Protein AF-A0A964KAA5-F1 (afdb_monomer)

Radius of gyration: 26.95 Å; Cα contacts (8 Å, |Δi|>4): 150; chains: 1; bounding box: 68×77×48 Å

Solvent-accessible surface area (backbone atoms only — not comparable to full-atom values): 10290 Å² total; per-residue (Å²): 142,84,82,86,85,83,84,84,84,83,80,83,84,82,83,83,77,82,89,83,85,87,81,89,82,92,81,85,84,88,80,91,79,82,92,80,85,89,74,90,74,86,89,84,74,95,74,90,73,98,71,77,97,74,82,71,82,74,77,69,51,69,70,57,48,51,56,53,50,50,45,57,73,79,44,89,43,67,92,82,44,37,73,41,79,43,88,98,76,45,79,41,50,40,44,41,52,76,29,44,77,48,82,95,45,63,33,39,57,42,42,76,71,48,95,49,62,23,45,57,76,66,73,73,42,97,43,67,45,82,74,47,74,40,59,78,96,44,75,72,14,32,42,32,30,32,77,52,137

pLDDT: mean 75.29, std 21.94, range [37.38, 97.44]

Secondary structure (DSSP, 8-state):
--PPPPP-PPPPP---------------------------------------S--PPPPPPHHHHHHHHHHHHH---TTTS-EEEETTTEEEEHHHHH-EEETTEEEEEEETTS---STTTTT--S-EEEEEEESTTSTT-EEEEEE--

Foldseek 3Di:
DDDDDDDDDDDDDDDDDDDDDDDDDDDDDDDDDDDDDPDPDDDDDPDDDPDDDDPDFDDDDLVQLCVQQVCVVVDDDCVQWNWDQDPPPGTDTPCLAFNDDDGPFGKHKDQPQDQTNYCVSVVNAPDKAFSDWPPPPDSGIMTMIGGDD

Sequence (149 aa):
MSFPRFHIQTFPALLVTPVQGLTQRLHGAAALGALAGLAFATAGLLLNSAILPGLGSVAPSQAQVVASVSGYINQWQPSVDPLINLEGVGQVKTSNVEGVQVGSERYYYRMASSASFDPVSRGRAERYKTIAVLDEGTDWEVEIYQVQP

Mean predicted aligned error: 16.76 Å

Structure (mmCIF, N/CA/C/O backbone):
data_AF-A0A964KAA5-F1
#
_entry.id   AF-A0A964KAA5-F1
#
loop_
_atom_site.group_PDB
_atom_site.id
_atom_site.type_symbol
_atom_site.label_atom_id
_atom_site.label_alt_id
_atom_site.label_comp_id
_atom_site.label_asym_id
_atom_site.label_entity_id
_atom_site.label_seq_id
_atom_site.pdbx_PDB_ins_code
_atom_site.Cartn_x
_atom_site.Cartn_y
_atom_site.Cartn_z
_atom_site.occupancy
_atom_site.B_iso_or_equiv
_atom_site.auth_seq_id
_atom_site.auth_comp_id
_atom_site.auth_asym_id
_atom_site.auth_atom_id
_atom_site.pdbx_PDB_model_num
ATOM 1 N N . MET A 1 1 ? 44.681 -4.572 -19.160 1.00 48.84 1 MET A N 1
ATOM 2 C CA . MET A 1 1 ? 43.952 -4.027 -17.994 1.00 48.84 1 MET A CA 1
ATOM 3 C C . MET A 1 1 ? 44.034 -2.512 -18.062 1.00 48.84 1 MET A C 1
ATOM 5 O O . MET A 1 1 ? 45.136 -1.986 -18.085 1.00 48.84 1 MET A O 1
ATOM 9 N N . SER A 1 2 ? 42.897 -1.834 -18.208 1.00 55.19 2 SER A N 1
ATOM 10 C CA . SER A 1 2 ? 42.798 -0.374 -18.330 1.00 55.19 2 SER A CA 1
ATOM 11 C C . SER A 1 2 ? 41.596 0.076 -17.502 1.00 55.19 2 SER A C 1
ATOM 13 O O . SER A 1 2 ? 40.520 -0.499 -17.650 1.00 55.19 2 SER A O 1
ATOM 15 N N . PHE A 1 3 ? 41.793 1.033 -16.596 1.00 48.03 3 PHE A N 1
ATOM 16 C CA . PHE A 1 3 ? 40.738 1.561 -15.728 1.00 48.03 3 PHE A CA 1
ATOM 17 C C . PHE A 1 3 ? 40.077 2.786 -16.382 1.00 48.03 3 PHE A C 1
ATOM 19 O O . PHE A 1 3 ? 40.795 3.636 -16.914 1.00 48.03 3 PHE A O 1
ATOM 26 N N . PRO A 1 4 ? 38.740 2.925 -16.337 1.00 58.75 4 PRO A N 1
ATOM 27 C CA . PRO A 1 4 ? 38.072 4.117 -16.843 1.00 58.75 4 PRO A CA 1
ATOM 28 C C . PRO A 1 4 ? 38.260 5.319 -15.901 1.00 58.75 4 PRO A C 1
ATOM 30 O O . PRO A 1 4 ? 38.119 5.219 -14.683 1.00 58.75 4 PRO A O 1
ATOM 33 N N . ARG A 1 5 ? 38.575 6.477 -16.496 1.00 63.12 5 ARG A N 1
ATOM 34 C CA . ARG A 1 5 ? 38.628 7.797 -15.848 1.00 63.12 5 ARG A CA 1
ATOM 35 C C . ARG A 1 5 ? 37.207 8.321 -15.627 1.00 63.12 5 ARG A C 1
ATOM 37 O O . ARG A 1 5 ? 36.487 8.541 -16.596 1.00 63.12 5 ARG A O 1
ATOM 44 N N . PHE A 1 6 ? 36.844 8.605 -14.379 1.00 48.62 6 PHE A N 1
ATOM 45 C CA . PHE A 1 6 ? 35.630 9.351 -14.045 1.00 48.62 6 PHE A CA 1
ATOM 46 C C . PHE A 1 6 ? 35.887 10.862 -14.148 1.00 48.62 6 PHE A C 1
ATOM 48 O O . PHE A 1 6 ? 36.829 11.378 -13.549 1.00 48.62 6 PHE A O 1
ATOM 55 N N . HIS A 1 7 ? 35.057 11.564 -14.922 1.00 53.72 7 HIS A N 1
ATOM 56 C CA . HIS A 1 7 ? 34.953 13.025 -14.904 1.00 53.72 7 HIS A CA 1
ATOM 57 C C . HIS A 1 7 ? 33.898 13.421 -13.868 1.00 53.72 7 HIS A C 1
ATOM 59 O O . HIS A 1 7 ? 32.735 13.050 -14.001 1.00 53.72 7 HIS A O 1
ATOM 65 N N . ILE A 1 8 ? 34.303 14.168 -12.843 1.00 50.44 8 ILE A N 1
ATOM 66 C CA . ILE A 1 8 ? 33.394 14.757 -11.856 1.00 50.44 8 ILE A CA 1
ATOM 67 C C . ILE A 1 8 ? 32.994 16.140 -12.379 1.00 50.44 8 ILE A C 1
ATOM 69 O O . ILE A 1 8 ? 33.846 17.013 -12.537 1.00 50.44 8 ILE A O 1
ATOM 73 N N . GLN A 1 9 ? 31.708 16.324 -12.683 1.00 53.66 9 GLN A N 1
ATOM 74 C CA . GLN A 1 9 ? 31.123 17.631 -12.988 1.00 53.66 9 GLN A CA 1
ATOM 75 C C . GLN A 1 9 ? 30.808 18.358 -11.676 1.00 53.66 9 GLN A C 1
ATOM 77 O O . GLN A 1 9 ? 30.022 17.885 -10.859 1.00 53.66 9 GLN A O 1
ATOM 82 N N . THR A 1 10 ? 31.440 19.511 -11.477 1.00 56.47 10 THR A N 1
ATOM 83 C CA . THR A 1 10 ? 31.218 20.401 -10.334 1.00 56.47 10 THR A CA 1
ATOM 84 C C . THR A 1 10 ? 30.003 21.289 -10.608 1.00 56.47 10 THR A C 1
ATOM 86 O O . THR A 1 10 ? 30.005 22.046 -11.578 1.00 56.47 10 THR A O 1
ATOM 89 N N . PHE A 1 11 ? 28.973 21.228 -9.760 1.00 51.41 11 PHE A N 1
ATOM 90 C CA . PHE A 1 11 ? 27.844 22.165 -9.802 1.00 51.41 11 PHE A CA 1
ATOM 91 C C . PHE A 1 11 ? 28.180 23.460 -9.039 1.00 51.41 11 PHE A C 1
ATOM 93 O O . PHE A 1 11 ? 28.789 23.386 -7.968 1.00 51.41 11 PHE A O 1
ATOM 100 N N . PRO A 1 12 ? 27.785 24.646 -9.538 1.00 55.75 12 PRO A N 1
ATOM 101 C CA . PRO A 1 12 ? 27.952 25.895 -8.805 1.00 55.75 12 PRO A CA 1
ATOM 102 C C . PRO A 1 12 ? 26.953 26.000 -7.643 1.00 55.75 12 PRO A C 1
ATOM 104 O O . PRO A 1 12 ? 25.761 25.738 -7.793 1.00 55.75 12 PRO A O 1
ATOM 107 N N . ALA A 1 13 ? 27.456 26.425 -6.483 1.00 48.31 13 ALA A N 1
ATOM 108 C CA . ALA A 1 13 ? 26.658 26.767 -5.314 1.00 48.31 13 ALA A CA 1
ATOM 109 C C . ALA A 1 13 ? 25.851 28.050 -5.577 1.00 48.31 13 ALA A C 1
ATOM 111 O O . ALA A 1 13 ? 26.423 29.113 -5.823 1.00 48.31 13 ALA A O 1
ATOM 112 N N . LEU A 1 14 ? 24.521 27.962 -5.505 1.00 48.31 14 LEU A N 1
ATOM 113 C CA . LEU A 1 14 ? 23.648 29.132 -5.489 1.00 48.31 14 LEU A CA 1
ATOM 114 C C . LEU A 1 14 ? 23.648 29.744 -4.083 1.00 48.31 14 LEU A C 1
ATOM 116 O O . LEU A 1 14 ? 23.147 29.162 -3.123 1.00 48.31 14 LEU A O 1
ATOM 120 N N . LEU A 1 15 ? 24.246 30.931 -3.993 1.00 44.94 15 LEU A N 1
ATOM 121 C CA . LEU A 1 15 ? 24.208 31.828 -2.845 1.00 44.94 15 LEU A CA 1
ATOM 122 C C . LEU A 1 15 ? 22.765 32.272 -2.567 1.00 44.94 15 LEU A C 1
ATOM 124 O O . LEU A 1 15 ? 22.160 32.984 -3.367 1.00 44.94 15 LEU A O 1
ATOM 128 N N . VAL A 1 16 ? 22.234 31.894 -1.406 1.00 46.94 16 VAL A N 1
ATOM 129 C CA . VAL A 1 16 ? 21.005 32.470 -0.852 1.00 46.94 16 VAL A CA 1
ATOM 130 C C . VAL A 1 16 ? 21.378 33.768 -0.139 1.00 46.94 16 VAL A C 1
ATOM 132 O O . VAL A 1 16 ? 22.034 33.754 0.902 1.00 46.94 16 VAL A O 1
ATOM 135 N N . THR A 1 17 ? 20.986 34.906 -0.706 1.00 53.22 17 THR A N 1
ATOM 136 C CA . THR A 1 17 ? 21.094 36.216 -0.053 1.00 53.22 17 THR A CA 1
ATOM 137 C C . THR A 1 17 ? 19.979 36.400 0.983 1.00 53.22 17 THR A C 1
ATOM 139 O O . THR A 1 17 ? 18.816 36.153 0.651 1.00 53.22 17 THR A O 1
ATOM 142 N N . PRO A 1 18 ? 20.270 36.887 2.203 1.00 48.62 18 PRO A N 1
ATOM 143 C CA . PRO A 1 18 ? 19.239 37.273 3.158 1.00 48.62 18 PRO A CA 1
ATOM 144 C C . PRO A 1 18 ? 18.592 38.602 2.739 1.00 48.62 18 PRO A C 1
ATOM 146 O O . PRO A 1 18 ? 19.273 39.615 2.586 1.00 48.62 18 PRO A O 1
ATOM 149 N N . VAL A 1 19 ? 17.266 38.622 2.584 1.00 50.91 19 VAL A N 1
ATOM 150 C CA . VAL A 1 19 ? 16.502 39.873 2.478 1.00 50.91 19 VAL A CA 1
ATOM 151 C C . VAL A 1 19 ? 16.426 40.507 3.867 1.00 50.91 19 VAL A C 1
ATOM 153 O O . VAL A 1 19 ? 15.662 40.088 4.733 1.00 50.91 19 VAL A O 1
ATOM 156 N N . GLN A 1 20 ? 17.254 41.529 4.072 1.00 49.66 20 GLN A N 1
ATOM 157 C CA . GLN A 1 20 ? 17.044 42.562 5.077 1.00 49.66 20 GLN A CA 1
ATOM 158 C C . GLN A 1 20 ? 16.351 43.742 4.396 1.00 49.66 20 GLN A C 1
ATOM 160 O O . GLN A 1 20 ? 16.889 44.340 3.469 1.00 49.66 20 GLN A O 1
ATOM 165 N N . GLY A 1 21 ? 15.154 44.077 4.867 1.00 39.97 21 GLY A N 1
ATOM 166 C CA . GLY A 1 21 ? 14.399 45.242 4.420 1.00 39.97 21 GLY A CA 1
ATOM 167 C C . GLY A 1 21 ? 13.560 45.786 5.565 1.00 39.97 21 GLY A C 1
ATOM 168 O O . GLY A 1 21 ? 12.364 45.531 5.636 1.00 39.97 21 GLY A O 1
ATOM 169 N N . LEU A 1 22 ? 14.212 46.502 6.481 1.00 48.41 22 LEU A N 1
ATOM 170 C CA . LEU A 1 22 ? 13.584 47.268 7.551 1.00 48.41 22 LEU A CA 1
ATOM 171 C C . LEU A 1 22 ? 13.842 48.752 7.272 1.00 48.41 22 LEU A C 1
ATOM 173 O O . LEU A 1 22 ? 14.956 49.222 7.486 1.00 48.41 22 LEU A O 1
ATOM 177 N N . THR A 1 23 ? 12.820 49.494 6.839 1.00 51.25 23 THR A N 1
ATOM 178 C CA . THR A 1 23 ? 12.863 50.964 6.858 1.00 51.25 23 THR A CA 1
ATOM 179 C C . THR A 1 23 ? 11.531 51.519 7.348 1.00 51.25 23 THR A C 1
ATOM 181 O O . THR A 1 23 ? 10.490 51.371 6.714 1.00 51.25 23 THR A O 1
ATOM 184 N N . GLN A 1 24 ? 11.597 52.144 8.521 1.00 48.91 24 GLN A N 1
ATOM 185 C CA . GLN A 1 24 ? 10.545 52.914 9.180 1.00 48.91 24 GLN A CA 1
ATOM 186 C C . GLN A 1 24 ? 10.208 54.202 8.408 1.00 48.91 24 GLN A C 1
ATOM 188 O O . GLN A 1 24 ? 11.117 54.828 7.865 1.00 48.91 24 GLN A O 1
ATOM 193 N N . ARG A 1 25 ? 8.965 54.701 8.531 1.00 42.88 25 ARG A N 1
ATOM 194 C CA . ARG A 1 25 ? 8.672 55.999 9.188 1.00 42.88 25 ARG A CA 1
ATOM 195 C C . ARG A 1 25 ? 7.171 56.327 9.255 1.00 42.88 25 ARG A C 1
ATOM 197 O O . ARG A 1 25 ? 6.455 56.230 8.267 1.00 42.88 25 ARG A O 1
ATOM 204 N N . LEU A 1 26 ? 6.749 56.744 10.453 1.00 50.44 26 LEU A N 1
ATOM 205 C CA . LEU A 1 26 ? 5.442 57.305 10.817 1.00 50.44 26 LEU A CA 1
ATOM 206 C C . LEU A 1 26 ? 5.149 58.634 10.107 1.00 50.44 26 LEU A C 1
ATOM 2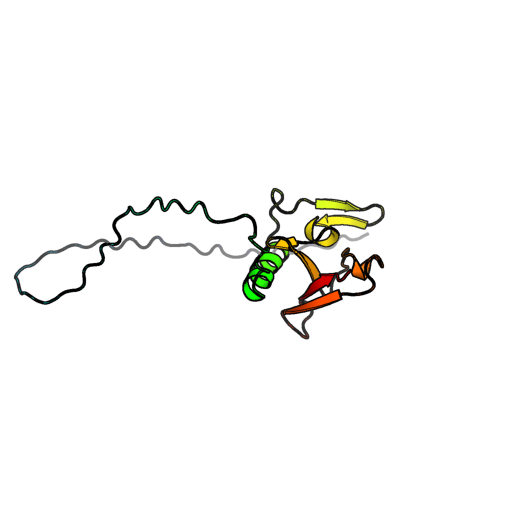08 O O . LEU A 1 26 ? 6.055 59.453 10.053 1.00 50.44 26 LEU A O 1
ATOM 212 N N . HIS A 1 27 ? 3.882 58.862 9.739 1.00 39.88 27 HIS A N 1
ATOM 213 C CA . HIS A 1 27 ? 3.035 60.069 9.912 1.00 39.88 27 HIS A CA 1
ATOM 214 C C . HIS A 1 27 ? 1.594 59.553 9.657 1.00 39.88 27 HIS A C 1
ATOM 216 O O . HIS A 1 27 ? 1.372 58.910 8.643 1.00 39.88 27 HIS A O 1
ATOM 222 N N . GLY A 1 28 ? 0.620 59.558 10.569 1.00 37.38 28 GLY A N 1
ATOM 223 C CA . GLY A 1 28 ? -0.030 60.712 11.185 1.00 37.38 28 GLY A CA 1
ATOM 224 C C . GLY A 1 28 ? -1.476 60.829 10.651 1.00 37.38 28 GLY A C 1
ATOM 225 O O . GLY A 1 28 ? -1.657 60.947 9.449 1.00 37.38 28 GLY A O 1
ATOM 226 N N . ALA A 1 29 ? -2.456 60.843 11.568 1.00 40.81 29 ALA A N 1
ATOM 227 C CA . ALA A 1 29 ? -3.869 61.255 11.426 1.00 40.81 29 ALA A CA 1
ATOM 228 C C . ALA A 1 29 ? -4.940 60.267 10.878 1.00 40.81 29 ALA A C 1
ATOM 230 O O . ALA A 1 29 ? -5.103 60.062 9.684 1.00 40.81 29 ALA A O 1
ATOM 231 N N . ALA A 1 30 ? -5.718 59.742 11.838 1.00 46.88 30 ALA A N 1
ATOM 232 C CA . ALA A 1 30 ? -7.182 59.597 11.903 1.00 46.88 30 ALA A CA 1
ATOM 233 C C . ALA A 1 30 ? -8.018 59.363 10.624 1.00 46.88 30 ALA A C 1
ATOM 235 O O . ALA A 1 30 ? -8.158 60.263 9.807 1.00 46.88 30 ALA A O 1
ATOM 236 N N . ALA A 1 31 ? -8.772 58.254 10.598 1.00 40.06 31 ALA A N 1
ATOM 237 C CA . ALA A 1 31 ? -10.244 58.284 10.557 1.00 40.06 31 ALA A CA 1
ATOM 238 C C . ALA A 1 31 ? -10.855 56.870 10.651 1.00 40.06 31 ALA A C 1
ATOM 240 O O . ALA A 1 31 ? -10.460 55.948 9.947 1.00 40.06 31 ALA A O 1
ATOM 241 N N . LEU A 1 32 ? -11.827 56.758 11.559 1.00 46.53 32 LEU A N 1
ATOM 242 C CA . LEU A 1 32 ? -12.968 55.836 11.620 1.00 46.53 32 LEU A CA 1
ATOM 243 C C . LEU A 1 32 ? -13.239 54.955 10.383 1.00 46.53 32 LEU A C 1
ATOM 245 O O . LEU A 1 32 ? -13.469 55.472 9.294 1.00 46.53 32 LEU A O 1
ATOM 249 N N . GLY A 1 33 ? -13.414 53.646 10.601 1.00 39.91 33 GLY A N 1
ATOM 250 C CA . GLY A 1 33 ? -14.114 52.793 9.637 1.00 39.91 33 GLY A CA 1
ATOM 251 C C . GLY A 1 33 ? -14.016 51.291 9.904 1.00 39.91 33 GLY A C 1
ATOM 252 O O . GLY A 1 33 ? -13.033 50.677 9.526 1.00 39.91 33 GLY A O 1
ATOM 253 N N . ALA A 1 34 ? -15.065 50.733 10.520 1.00 42.59 34 ALA A N 1
ATOM 254 C CA . ALA A 1 34 ? -15.607 49.373 10.338 1.00 42.59 34 ALA A CA 1
ATOM 255 C C . ALA A 1 34 ? -14.637 48.160 10.401 1.00 42.59 34 ALA A C 1
ATOM 257 O O . ALA A 1 34 ? -13.879 47.877 9.486 1.00 42.59 34 ALA A O 1
ATOM 258 N N . LEU A 1 35 ? -14.655 47.411 11.511 1.00 42.25 35 LEU A N 1
ATOM 259 C CA . LEU A 1 35 ? -15.385 46.130 11.650 1.00 42.25 35 LEU A CA 1
ATOM 260 C C . LEU A 1 35 ? -14.800 44.953 10.846 1.00 42.25 35 LEU A C 1
ATOM 262 O O . LEU A 1 35 ? -15.183 44.731 9.706 1.00 42.25 35 LEU A O 1
ATOM 266 N N . ALA A 1 36 ? -13.975 44.138 11.508 1.00 42.53 36 ALA A N 1
ATOM 267 C CA . ALA A 1 36 ? -14.053 42.668 11.506 1.00 42.53 36 ALA A CA 1
ATOM 268 C C . ALA A 1 36 ? -12.917 42.133 12.390 1.00 42.53 36 ALA A C 1
ATOM 270 O O . ALA A 1 36 ? -11.777 41.974 11.959 1.00 42.53 36 ALA A O 1
ATOM 271 N N . GLY A 1 37 ? -13.222 41.937 13.673 1.00 38.66 37 GLY 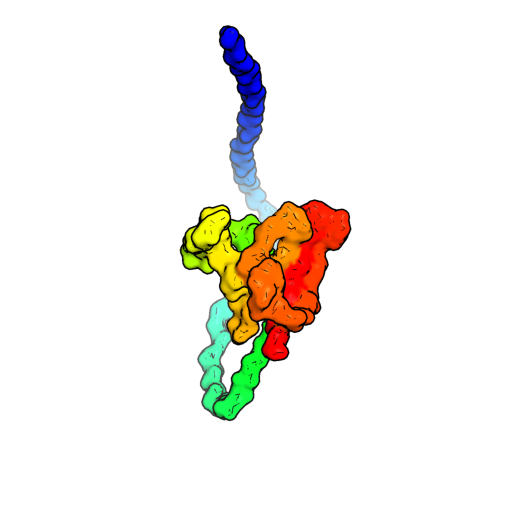A N 1
ATOM 272 C CA . GLY A 1 37 ? -12.266 41.457 14.663 1.00 38.66 37 GLY A CA 1
ATOM 273 C C . GLY A 1 37 ? -11.859 40.010 14.398 1.00 38.66 37 GLY A C 1
ATOM 274 O O . GLY A 1 37 ? -12.678 39.102 14.512 1.00 38.66 37 GLY A O 1
ATOM 275 N N . LEU A 1 38 ? -10.577 39.796 14.105 1.00 42.59 38 LEU A N 1
ATOM 276 C CA . LEU A 1 38 ? -9.930 38.498 14.250 1.00 42.59 38 LEU A CA 1
ATOM 277 C C . LEU A 1 38 ? -9.560 38.328 15.728 1.00 42.59 38 LEU A C 1
ATOM 279 O O . LEU A 1 38 ? -8.512 38.773 16.186 1.00 42.59 38 LEU A O 1
ATOM 283 N N . ALA A 1 39 ? -10.461 37.711 16.483 1.00 42.12 39 ALA A N 1
ATOM 284 C CA . ALA A 1 39 ? -10.215 37.271 17.848 1.00 42.12 39 ALA A CA 1
ATOM 285 C C . ALA A 1 39 ? -10.488 35.767 17.924 1.00 42.12 39 ALA A C 1
ATOM 287 O O . ALA A 1 39 ? -11.551 35.346 18.364 1.00 42.12 39 ALA A O 1
ATOM 288 N N . PHE A 1 40 ? -9.534 34.942 17.491 1.00 43.78 40 PHE A N 1
ATOM 289 C CA . PHE A 1 40 ? -9.516 33.539 17.909 1.00 43.78 40 PHE A CA 1
ATOM 290 C C . PHE A 1 40 ? -8.707 33.439 19.196 1.00 43.78 40 PHE A C 1
ATOM 292 O O . PHE A 1 40 ? -7.531 33.083 19.215 1.00 43.78 40 PHE A O 1
ATOM 299 N N . ALA A 1 41 ? -9.373 33.845 20.276 1.00 48.03 41 ALA A N 1
ATOM 300 C CA . ALA A 1 41 ? -8.964 33.551 21.631 1.00 48.03 41 ALA A CA 1
ATOM 301 C C . ALA A 1 41 ? -9.280 32.084 21.951 1.00 48.03 41 ALA A C 1
ATOM 303 O O . ALA A 1 41 ? -10.338 31.548 21.628 1.00 48.03 41 ALA A O 1
ATOM 304 N N . THR A 1 42 ? -8.312 31.469 22.608 1.00 50.88 42 THR A N 1
ATOM 305 C CA . THR A 1 42 ? -8.364 30.227 23.370 1.00 50.88 42 THR A CA 1
ATOM 306 C C . THR A 1 42 ? -9.595 30.080 24.275 1.00 50.88 42 THR A C 1
ATOM 308 O O . THR A 1 42 ? -9.985 31.038 24.937 1.00 50.88 42 THR A O 1
ATOM 311 N N . ALA A 1 43 ? -10.025 28.819 24.419 1.00 48.09 43 ALA A N 1
ATOM 312 C CA . ALA A 1 43 ? -10.822 28.213 25.498 1.00 48.09 43 ALA A CA 1
ATOM 313 C C . ALA A 1 43 ? -12.318 27.952 25.228 1.00 48.09 43 ALA A C 1
ATOM 315 O O . ALA A 1 43 ? -13.130 28.854 25.055 1.00 48.09 43 ALA A O 1
ATOM 316 N N . GLY A 1 44 ? -12.666 26.665 25.320 1.00 42.09 44 GLY A N 1
ATOM 317 C CA . GLY A 1 44 ? -14.022 26.119 25.383 1.00 42.09 44 GLY A CA 1
ATOM 318 C C . GLY A 1 44 ? -14.092 24.833 24.554 1.00 42.09 44 GLY A C 1
ATOM 319 O O . GLY A 1 44 ? -13.750 24.852 23.385 1.00 42.09 44 GLY A O 1
ATOM 320 N N . LEU A 1 45 ? -14.465 23.662 25.054 1.00 43.50 45 LEU A N 1
ATOM 321 C CA . LEU A 1 45 ? -15.224 23.330 26.246 1.00 43.50 45 LEU A CA 1
ATOM 322 C C . LEU A 1 45 ? -14.925 21.858 26.579 1.00 43.50 45 LEU A C 1
ATOM 324 O O . LEU A 1 45 ? -14.912 21.003 25.694 1.00 43.50 45 LEU A O 1
ATOM 328 N N . LEU A 1 46 ? -14.778 21.559 27.866 1.00 50.41 46 LEU A N 1
ATOM 329 C CA . LEU A 1 46 ? -15.146 20.256 28.409 1.00 50.41 46 LEU A CA 1
ATOM 330 C C . LEU A 1 46 ? -16.636 20.038 28.103 1.00 50.41 46 LEU A C 1
ATOM 332 O O . LEU A 1 46 ? -17.483 20.681 28.720 1.00 50.41 46 LEU A O 1
ATOM 336 N N . LEU A 1 47 ? -16.964 19.151 27.163 1.00 48.84 47 LEU A N 1
ATOM 337 C CA . LEU A 1 47 ? -18.304 18.582 27.056 1.00 48.84 47 LEU A CA 1
ATOM 338 C C . LEU A 1 47 ? -18.241 17.099 27.386 1.00 48.84 47 LEU A C 1
ATOM 340 O O . LEU A 1 47 ? -17.804 16.249 26.618 1.00 48.84 47 LEU A O 1
ATOM 344 N N . ASN A 1 48 ? -18.690 16.859 28.607 1.00 51.56 48 ASN A N 1
ATOM 345 C CA . ASN A 1 48 ? -19.214 15.620 29.122 1.00 51.56 48 ASN A CA 1
ATOM 346 C C . ASN A 1 48 ? -20.287 15.069 28.166 1.00 51.56 48 ASN A C 1
ATOM 348 O O . ASN A 1 48 ? -21.369 15.642 28.050 1.00 51.56 48 ASN A O 1
ATOM 352 N N . SER A 1 49 ? -20.012 13.940 27.522 1.00 44.41 49 SER A N 1
ATOM 353 C CA . SER A 1 49 ? -21.051 13.077 26.967 1.00 44.41 49 SER A CA 1
ATOM 354 C C . SER A 1 49 ? -20.768 11.642 27.384 1.00 44.41 49 SER A C 1
ATOM 356 O O . SER A 1 49 ? -20.161 10.859 26.658 1.00 44.41 49 SER A O 1
ATOM 358 N N . ALA A 1 50 ? -21.244 11.301 28.579 1.00 53.38 50 ALA A N 1
ATOM 359 C CA . ALA A 1 50 ? -21.680 9.948 28.873 1.00 53.38 50 ALA A CA 1
ATOM 360 C C . ALA A 1 50 ? -22.823 9.593 27.903 1.00 53.38 50 ALA A C 1
ATOM 362 O O . ALA A 1 50 ? -23.980 9.889 28.184 1.00 53.38 50 ALA A O 1
ATOM 363 N N . ILE A 1 51 ? -22.498 9.019 26.738 1.00 46.22 51 ILE A N 1
ATOM 364 C CA . ILE A 1 51 ? -23.472 8.459 25.791 1.00 46.22 51 ILE A CA 1
ATOM 365 C C . ILE A 1 51 ? -22.896 7.172 25.167 1.00 46.22 51 ILE A C 1
ATOM 367 O O . ILE A 1 51 ? -22.107 7.215 24.233 1.00 46.22 51 ILE A O 1
ATOM 371 N N . LEU A 1 52 ? -23.366 6.050 25.721 1.00 50.75 52 LEU A N 1
ATOM 372 C CA . LEU A 1 52 ? -23.686 4.753 25.101 1.00 50.75 52 LEU A CA 1
ATOM 373 C C . LEU A 1 52 ? -22.566 3.867 24.487 1.00 50.75 52 LEU A C 1
ATOM 375 O O . LEU A 1 52 ? -21.796 4.300 23.632 1.00 50.75 52 LEU A O 1
ATOM 379 N N . PRO A 1 53 ? -22.534 2.561 24.834 1.00 47.38 53 PRO A N 1
ATOM 380 C CA . PRO A 1 53 ? -21.698 1.571 24.166 1.00 47.38 53 PRO A CA 1
ATOM 381 C C . PRO A 1 53 ? -22.310 1.247 22.797 1.00 47.38 53 PRO A C 1
ATOM 383 O O . PRO A 1 53 ? -23.333 0.575 22.705 1.00 47.38 53 PRO A O 1
ATOM 386 N N . GLY A 1 54 ? -21.708 1.762 21.727 1.00 47.91 54 GLY A N 1
ATOM 387 C CA . GLY A 1 54 ? -22.186 1.494 20.367 1.00 47.91 54 GLY A CA 1
ATOM 388 C C . GLY A 1 54 ? -21.516 2.311 19.265 1.00 47.91 54 GLY A C 1
ATOM 389 O O . GLY A 1 54 ? -22.121 2.515 18.217 1.00 47.91 54 GLY A O 1
ATOM 390 N N . LEU A 1 55 ? -20.294 2.810 19.481 1.00 48.12 55 LEU A N 1
ATOM 391 C CA . LEU A 1 55 ? -19.536 3.490 18.433 1.00 48.12 55 LEU A CA 1
ATOM 392 C C . LEU A 1 55 ? -19.019 2.448 17.440 1.00 48.12 55 LEU A C 1
ATOM 394 O O . LEU A 1 55 ? -17.939 1.883 17.610 1.00 48.12 55 LEU A O 1
ATOM 398 N N . GLY A 1 56 ? -19.818 2.179 16.407 1.00 55.47 56 GLY A N 1
ATOM 399 C CA . GLY A 1 56 ? -19.326 1.538 15.197 1.00 55.47 56 GLY A CA 1
ATOM 400 C C . GLY A 1 56 ? -18.105 2.307 14.697 1.00 55.47 56 GLY A C 1
ATOM 401 O O . GLY A 1 56 ? -18.115 3.538 14.646 1.00 55.47 56 GLY A O 1
ATOM 402 N N . SER A 1 57 ? -17.028 1.590 14.392 1.00 63.44 57 SER A N 1
ATOM 403 C CA . SER A 1 57 ? -15.838 2.197 13.808 1.00 63.44 57 SER A CA 1
ATOM 404 C C . SER A 1 57 ? -16.232 2.880 12.497 1.00 63.44 57 SER A C 1
ATOM 406 O O . SER A 1 57 ? -16.753 2.231 11.593 1.00 63.44 57 SER A O 1
ATOM 408 N N . VAL A 1 58 ? -16.050 4.199 12.412 1.00 75.94 58 VAL A N 1
ATOM 409 C CA . VAL A 1 58 ? -16.286 4.936 11.167 1.00 75.94 58 VAL A CA 1
ATOM 410 C C . VAL A 1 58 ? -15.154 4.579 10.211 1.00 75.94 58 VAL A C 1
ATOM 412 O O . VAL A 1 58 ? -13.989 4.837 10.520 1.00 75.94 58 VAL A O 1
ATOM 415 N N . ALA A 1 59 ? -15.493 3.966 9.076 1.00 82.62 59 ALA A N 1
ATOM 416 C CA . ALA A 1 59 ? -14.522 3.662 8.031 1.00 82.62 59 ALA A CA 1
ATOM 417 C C . ALA A 1 59 ? -13.853 4.963 7.541 1.00 82.62 59 ALA A C 1
ATOM 419 O O . ALA A 1 59 ? -14.539 5.985 7.401 1.00 82.62 59 ALA A O 1
ATOM 420 N N . PRO A 1 60 ? -12.532 4.960 7.299 1.00 88.56 60 PRO A N 1
ATOM 421 C CA . PRO A 1 60 ? -11.833 6.152 6.841 1.00 88.56 60 PRO A CA 1
ATOM 422 C C . PRO A 1 60 ? -12.309 6.554 5.440 1.00 88.56 60 PRO A C 1
ATOM 424 O O . PRO A 1 60 ? -12.702 5.720 4.621 1.00 88.56 60 PRO A O 1
ATOM 427 N N . SER A 1 61 ? -12.269 7.852 5.140 1.00 94.00 61 SER A N 1
ATOM 428 C CA . SER A 1 61 ? -12.600 8.322 3.792 1.00 94.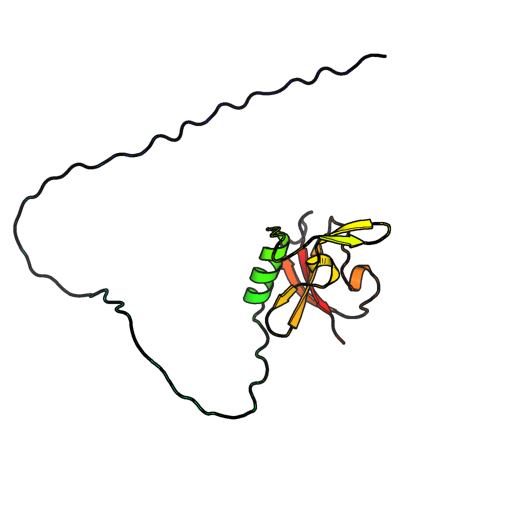00 61 SER A CA 1
ATOM 429 C C . SER A 1 61 ? -11.493 7.955 2.800 1.00 94.00 61 SER A C 1
ATOM 431 O O . SER A 1 61 ? -10.319 7.882 3.164 1.00 94.00 61 SER A O 1
ATOM 433 N N . GLN A 1 62 ? -11.833 7.796 1.517 1.00 94.44 62 GLN A N 1
ATOM 434 C CA . GLN A 1 62 ? -10.842 7.502 0.472 1.00 94.44 62 GLN A CA 1
ATOM 435 C C . GLN A 1 62 ? -9.693 8.525 0.459 1.00 94.44 62 GLN A C 1
ATOM 437 O O . GLN A 1 62 ? -8.533 8.143 0.337 1.00 94.44 62 GLN A O 1
ATOM 442 N N . ALA A 1 63 ? -9.990 9.815 0.650 1.00 93.81 63 ALA A N 1
ATOM 443 C CA . ALA A 1 63 ? -8.971 10.863 0.699 1.00 93.81 63 ALA A CA 1
ATOM 444 C C . ALA A 1 63 ? -8.002 10.690 1.883 1.00 93.81 63 ALA A C 1
ATOM 446 O O . ALA A 1 63 ? -6.801 10.900 1.725 1.00 93.81 63 ALA A O 1
ATOM 447 N N . GLN A 1 64 ? -8.506 10.277 3.053 1.00 94.44 64 GLN A N 1
ATOM 448 C CA . GLN A 1 64 ? -7.666 9.971 4.215 1.00 94.44 64 GLN A CA 1
ATOM 449 C C . GLN A 1 64 ? -6.759 8.773 3.934 1.00 94.44 64 GLN A C 1
ATOM 451 O O . GLN A 1 64 ? -5.564 8.843 4.202 1.00 94.44 64 GLN A O 1
ATOM 456 N N . VAL A 1 65 ? -7.310 7.706 3.348 1.00 95.19 65 VAL A N 1
ATOM 457 C CA . VAL A 1 65 ? -6.546 6.504 2.991 1.00 95.19 65 VAL A CA 1
ATOM 458 C C . VAL A 1 65 ? -5.424 6.844 2.014 1.00 95.19 65 VAL A C 1
ATOM 460 O O . VAL A 1 65 ? -4.272 6.512 2.281 1.00 95.19 65 VAL A O 1
ATOM 463 N N . VAL A 1 66 ? -5.734 7.554 0.925 1.00 95.56 66 VAL A N 1
ATOM 464 C CA . VAL A 1 66 ? -4.736 7.965 -0.073 1.00 95.56 66 VAL A CA 1
ATOM 465 C C . VAL A 1 66 ? -3.647 8.818 0.574 1.00 95.56 66 VAL A C 1
ATOM 467 O O . VAL A 1 66 ? -2.470 8.514 0.419 1.00 95.56 66 VAL A O 1
ATOM 470 N N . ALA A 1 67 ? -4.011 9.838 1.357 1.00 94.19 67 ALA A N 1
ATOM 471 C CA . ALA A 1 67 ? -3.031 10.701 2.012 1.00 94.19 67 ALA A CA 1
ATOM 472 C C . ALA A 1 67 ? -2.108 9.923 2.966 1.00 94.19 67 ALA A C 1
ATOM 474 O O . ALA A 1 67 ? -0.893 10.125 2.950 1.00 94.19 67 ALA A O 1
ATOM 475 N N . SER A 1 68 ? -2.665 9.014 3.773 1.00 93.69 68 SER A N 1
ATOM 476 C CA . SER A 1 68 ? -1.881 8.180 4.683 1.00 93.69 68 SER A CA 1
ATOM 477 C C . SER A 1 68 ? -0.949 7.237 3.926 1.00 93.69 68 SER A C 1
ATOM 479 O O . SER A 1 68 ? 0.251 7.244 4.185 1.00 93.69 68 SER A O 1
ATOM 481 N N . VAL A 1 69 ? -1.465 6.458 2.972 1.00 93.31 69 VAL A N 1
ATOM 482 C CA . VAL A 1 69 ? -0.676 5.458 2.236 1.00 93.31 69 VAL A CA 1
ATOM 483 C C . VAL A 1 69 ? 0.405 6.122 1.380 1.00 93.31 69 VAL A C 1
ATOM 485 O O . VAL A 1 69 ? 1.560 5.702 1.436 1.00 93.31 69 VAL A O 1
ATOM 488 N N . SER A 1 70 ? 0.091 7.210 0.674 1.00 92.75 70 SER A N 1
ATOM 489 C CA . SER A 1 70 ? 1.089 7.971 -0.088 1.00 92.75 70 SER A CA 1
ATOM 490 C C . SER A 1 70 ? 2.170 8.574 0.808 1.00 92.75 70 SER A C 1
ATOM 492 O O . SER A 1 70 ? 3.318 8.690 0.385 1.00 92.75 70 SER A O 1
ATOM 494 N N . GLY A 1 71 ? 1.844 8.916 2.060 1.00 91.56 71 GLY A N 1
ATOM 495 C CA . GLY A 1 71 ? 2.831 9.318 3.061 1.00 91.56 71 GLY A CA 1
ATOM 496 C C . GLY A 1 71 ? 3.859 8.218 3.329 1.00 91.56 71 GLY A C 1
ATOM 497 O O . GLY A 1 71 ? 5.058 8.488 3.285 1.00 91.56 71 GLY A O 1
ATOM 498 N N . TYR A 1 72 ? 3.402 6.975 3.516 1.00 91.06 72 TYR A N 1
ATOM 499 C CA . TYR A 1 72 ? 4.300 5.827 3.656 1.00 91.06 72 TYR A CA 1
ATOM 500 C C . TYR A 1 72 ? 5.112 5.599 2.387 1.00 91.06 72 TYR A C 1
ATOM 502 O O . TYR A 1 72 ? 6.308 5.376 2.490 1.00 91.06 72 TYR A O 1
ATOM 510 N N . ILE A 1 73 ? 4.517 5.676 1.195 1.00 89.25 73 ILE A N 1
ATOM 511 C CA . ILE A 1 73 ? 5.234 5.448 -0.072 1.00 89.25 73 ILE A CA 1
ATOM 512 C C . ILE A 1 73 ? 6.358 6.470 -0.260 1.00 89.25 73 ILE A C 1
ATOM 514 O O . ILE A 1 73 ? 7.512 6.086 -0.453 1.00 89.25 73 ILE A O 1
ATOM 518 N N . ASN A 1 74 ? 6.028 7.757 -0.143 1.00 87.56 74 ASN A N 1
ATOM 519 C CA . ASN A 1 74 ? 6.922 8.858 -0.497 1.00 87.56 74 ASN A CA 1
ATOM 520 C C . ASN A 1 74 ? 7.968 9.171 0.575 1.00 87.56 74 ASN A C 1
ATOM 522 O O . ASN A 1 74 ? 8.996 9.774 0.268 1.00 87.56 74 ASN A O 1
ATOM 526 N N . GLN A 1 75 ? 7.714 8.815 1.835 1.00 84.00 75 GLN A N 1
ATOM 527 C CA . GLN A 1 75 ? 8.608 9.139 2.941 1.00 84.00 75 GLN A CA 1
ATOM 528 C C . GLN A 1 75 ? 8.947 7.895 3.747 1.00 84.00 75 GLN A C 1
ATOM 530 O O . GLN A 1 75 ? 8.086 7.256 4.349 1.00 84.00 75 GLN A O 1
ATOM 535 N N . TRP A 1 76 ? 10.238 7.580 3.818 1.00 78.06 76 TRP A N 1
ATOM 536 C CA . TRP A 1 76 ? 10.723 6.595 4.771 1.00 78.06 76 TRP A CA 1
ATOM 537 C C . TRP A 1 76 ? 11.042 7.267 6.107 1.00 78.06 76 TRP A C 1
ATOM 539 O O . TRP A 1 76 ? 11.935 8.109 6.198 1.00 78.06 76 TRP A O 1
ATOM 549 N N . GLN A 1 77 ? 10.311 6.872 7.148 1.00 82.69 77 GLN A N 1
ATOM 550 C CA . GLN A 1 77 ? 10.572 7.255 8.532 1.00 82.69 77 GLN A CA 1
ATOM 551 C C . GLN A 1 77 ? 10.836 5.978 9.339 1.00 82.69 77 GLN A C 1
ATOM 553 O O . GLN A 1 77 ? 9.884 5.260 9.635 1.00 82.69 77 GLN A O 1
ATOM 558 N N . PRO A 1 78 ? 12.091 5.671 9.718 1.00 80.94 78 PRO A N 1
ATOM 559 C CA . PRO A 1 78 ? 12.443 4.383 10.329 1.00 80.94 78 PRO A CA 1
ATOM 560 C C . PRO A 1 78 ? 11.695 4.069 11.632 1.00 80.94 78 PRO A C 1
ATOM 562 O O . PRO A 1 78 ? 11.505 2.905 11.967 1.00 80.94 78 PRO A O 1
ATOM 565 N N . SER A 1 79 ? 11.280 5.101 12.372 1.00 84.00 79 SER A N 1
ATOM 566 C CA . SER A 1 79 ? 10.494 4.974 13.605 1.00 84.00 79 SER A CA 1
ATOM 567 C C . SER A 1 79 ? 9.030 4.591 13.370 1.00 84.00 79 SER A C 1
ATOM 569 O O . SER A 1 79 ? 8.382 4.116 14.297 1.00 84.00 79 SER A O 1
ATOM 571 N N . VAL A 1 80 ? 8.508 4.819 12.163 1.00 83.56 80 VAL A N 1
ATOM 572 C CA . VAL A 1 80 ? 7.100 4.603 11.794 1.00 83.56 80 VAL A CA 1
ATOM 573 C C . VAL A 1 80 ? 6.961 3.419 10.836 1.00 83.56 80 VAL A C 1
ATOM 575 O O . VAL A 1 80 ? 6.047 2.616 10.977 1.00 83.56 80 VAL A O 1
ATOM 578 N N . ASP A 1 81 ? 7.889 3.288 9.889 1.00 89.62 81 ASP A N 1
ATOM 579 C CA . ASP A 1 81 ? 7.932 2.226 8.886 1.00 89.62 81 ASP A CA 1
ATOM 580 C C . ASP A 1 81 ? 9.341 1.611 8.830 1.00 89.62 81 ASP A C 1
ATOM 582 O O . ASP A 1 81 ? 10.157 1.964 7.964 1.00 89.62 81 ASP A O 1
ATOM 586 N N . PRO A 1 82 ? 9.686 0.754 9.810 1.00 91.69 82 PRO A N 1
ATOM 587 C CA . PRO A 1 82 ? 10.998 0.135 9.858 1.00 91.69 82 PRO A CA 1
ATOM 588 C C . PRO A 1 82 ? 11.213 -0.802 8.665 1.00 91.69 82 PRO A C 1
ATOM 590 O O . PRO A 1 82 ? 10.283 -1.220 7.977 1.00 91.69 82 PRO A O 1
ATOM 593 N N . LEU A 1 83 ? 12.476 -1.143 8.421 1.00 93.25 83 LEU A N 1
ATOM 594 C CA . LEU A 1 83 ? 12.817 -2.200 7.478 1.00 93.25 83 LEU A CA 1
ATOM 595 C C . LEU A 1 83 ? 12.795 -3.549 8.201 1.00 93.25 83 LEU A C 1
ATOM 597 O O . LEU A 1 83 ? 13.366 -3.681 9.285 1.00 93.25 83 LEU A O 1
ATOM 601 N N . ILE A 1 84 ? 12.195 -4.556 7.576 1.00 93.31 84 ILE A N 1
ATOM 602 C CA . ILE A 1 84 ? 12.281 -5.957 7.991 1.00 93.31 84 ILE A CA 1
ATOM 603 C C . ILE A 1 84 ? 13.093 -6.748 6.975 1.00 93.31 84 ILE A C 1
ATOM 605 O O . ILE A 1 84 ? 13.077 -6.457 5.780 1.00 93.31 84 ILE A O 1
ATOM 609 N N . ASN A 1 85 ? 13.825 -7.750 7.456 1.00 94.75 85 ASN A N 1
ATOM 610 C CA . ASN A 1 85 ? 14.584 -8.636 6.587 1.00 94.75 85 ASN A CA 1
ATOM 611 C C . ASN A 1 85 ? 13.704 -9.820 6.180 1.00 94.75 85 ASN A C 1
ATOM 613 O O . ASN A 1 85 ? 13.273 -10.594 7.037 1.00 94.75 85 ASN A O 1
ATOM 617 N N . LEU A 1 86 ? 13.444 -9.959 4.885 1.00 90.06 86 LEU A N 1
ATOM 618 C CA . LEU A 1 86 ? 12.766 -11.116 4.320 1.00 90.06 86 LEU A CA 1
ATOM 619 C C . LEU A 1 86 ? 13.801 -12.093 3.761 1.00 90.06 86 LEU A C 1
ATOM 621 O O . LEU 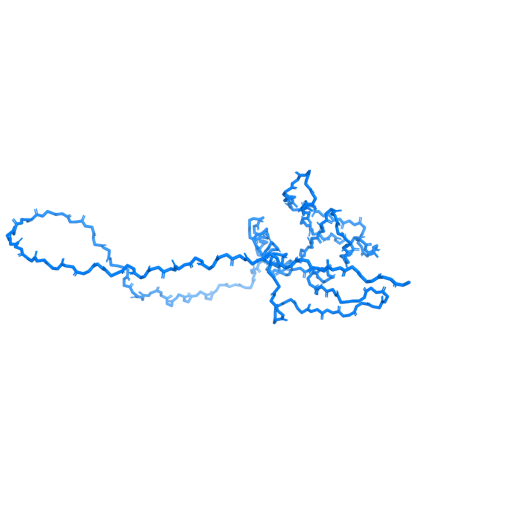A 1 86 ? 14.669 -11.727 2.965 1.00 90.06 86 LEU A O 1
ATOM 625 N N . GLU A 1 87 ? 13.695 -13.353 4.177 1.00 91.50 87 GLU A N 1
ATOM 626 C CA . GLU A 1 87 ? 14.5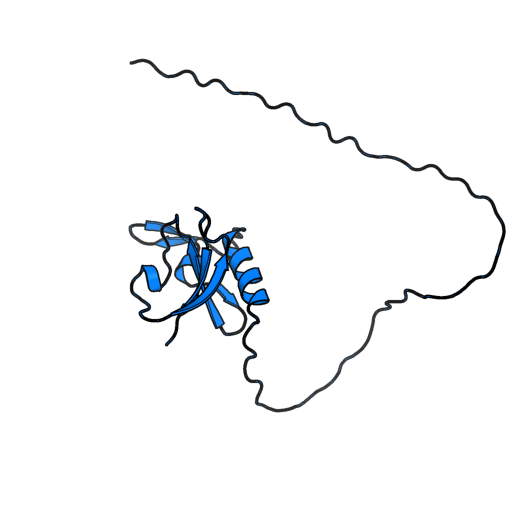73 -14.424 3.712 1.00 91.50 87 GLU A CA 1
ATOM 627 C C . GLU A 1 87 ? 14.535 -14.538 2.179 1.00 91.50 87 GLU A C 1
ATOM 629 O O . GLU A 1 87 ? 13.466 -14.558 1.571 1.00 91.50 87 GLU A O 1
ATOM 634 N N . GLY A 1 88 ? 15.715 -14.567 1.551 1.00 88.25 88 GLY A N 1
ATOM 635 C CA . GLY A 1 88 ? 15.858 -14.651 0.093 1.00 88.25 88 GLY A CA 1
ATOM 636 C C . GLY A 1 88 ? 15.546 -13.363 -0.681 1.00 88.25 88 GLY A C 1
ATOM 637 O O . GLY A 1 88 ? 15.718 -13.346 -1.896 1.00 88.25 88 GLY A O 1
ATOM 638 N N . VAL A 1 89 ? 15.129 -12.289 -0.004 1.00 88.56 89 VAL A N 1
ATOM 639 C CA . VAL A 1 89 ? 14.741 -11.008 -0.623 1.00 88.56 89 VAL A CA 1
ATOM 640 C C . VAL A 1 89 ? 15.636 -9.858 -0.160 1.00 88.56 89 VAL A C 1
ATOM 642 O O . VAL A 1 89 ? 16.025 -9.015 -0.964 1.00 88.56 89 VAL A O 1
ATOM 645 N N . GLY A 1 90 ? 15.981 -9.823 1.129 1.00 90.94 90 GLY A N 1
ATOM 646 C CA . GLY A 1 90 ? 16.681 -8.703 1.755 1.00 90.94 90 GLY A CA 1
ATOM 647 C C . GLY A 1 90 ? 15.738 -7.770 2.516 1.00 90.94 90 GLY A C 1
ATOM 648 O O . GLY A 1 90 ? 14.674 -8.178 2.984 1.00 90.94 90 GLY A O 1
ATOM 649 N N . GLN A 1 91 ? 16.153 -6.514 2.686 1.00 92.69 91 GLN A N 1
ATOM 650 C CA . GLN A 1 91 ? 15.412 -5.534 3.479 1.00 92.69 91 GLN A CA 1
ATOM 651 C C . GLN A 1 91 ? 14.255 -4.918 2.692 1.00 92.69 91 GLN A C 1
ATOM 653 O O . GLN A 1 91 ? 14.450 -4.382 1.604 1.00 92.69 91 GLN A O 1
ATOM 658 N N . VAL A 1 92 ? 13.065 -4.938 3.286 1.00 91.44 92 VAL A N 1
ATOM 659 C CA . VAL A 1 92 ? 11.848 -4.329 2.738 1.00 91.44 92 VAL A CA 1
ATOM 660 C C . VAL A 1 92 ? 11.146 -3.509 3.814 1.00 91.44 92 VAL A C 1
ATOM 662 O O . VAL A 1 92 ? 11.311 -3.767 5.004 1.00 91.44 92 VAL A O 1
ATOM 665 N N . LYS A 1 93 ? 10.348 -2.521 3.410 1.00 92.25 93 LYS A N 1
ATOM 666 C CA . LYS A 1 93 ? 9.543 -1.723 4.345 1.00 92.25 93 LYS A CA 1
ATOM 667 C C . LYS A 1 93 ? 8.432 -2.573 4.949 1.00 92.25 93 LYS A C 1
ATOM 669 O O . LYS A 1 93 ? 7.748 -3.287 4.213 1.00 92.25 93 LYS A O 1
ATOM 674 N N . THR A 1 94 ? 8.213 -2.459 6.257 1.00 93.88 94 THR A N 1
ATOM 675 C CA . THR A 1 94 ? 7.129 -3.172 6.946 1.00 93.88 94 THR A CA 1
ATOM 676 C C . THR A 1 94 ? 5.776 -2.870 6.309 1.00 93.88 94 THR A C 1
ATOM 678 O O . THR A 1 94 ? 5.008 -3.796 6.070 1.00 93.88 94 THR A O 1
ATOM 681 N N . SER A 1 95 ? 5.510 -1.617 5.925 1.00 93.69 95 SER A N 1
ATOM 682 C CA . SER A 1 95 ? 4.259 -1.211 5.266 1.00 93.69 95 SER A CA 1
ATOM 683 C C . SER A 1 95 ? 3.989 -1.922 3.939 1.00 93.69 95 SER A C 1
ATOM 685 O O . SER A 1 95 ? 2.832 -2.076 3.554 1.00 93.69 95 SER A O 1
ATOM 687 N N . ASN A 1 96 ? 5.029 -2.388 3.242 1.00 92.19 96 ASN A N 1
ATOM 688 C CA . ASN A 1 96 ? 4.877 -3.141 2.000 1.00 92.19 96 ASN A CA 1
ATOM 689 C C . ASN A 1 96 ? 4.456 -4.601 2.255 1.00 92.19 96 ASN A C 1
ATOM 691 O O . ASN A 1 96 ? 3.867 -5.229 1.385 1.00 92.19 96 ASN A O 1
ATOM 695 N N . VAL A 1 97 ? 4.705 -5.126 3.458 1.00 94.12 97 VAL A N 1
ATOM 696 C CA . VAL A 1 97 ? 4.389 -6.511 3.839 1.00 94.12 97 VAL A CA 1
ATOM 697 C C . VAL A 1 97 ? 3.128 -6.592 4.693 1.00 94.12 97 VAL A C 1
ATOM 699 O O . VAL A 1 97 ? 2.238 -7.406 4.445 1.00 94.12 97 VAL A O 1
ATOM 702 N N . GLU A 1 98 ? 3.060 -5.755 5.721 1.00 94.88 98 GLU A N 1
ATOM 703 C CA . GLU A 1 98 ? 2.004 -5.750 6.730 1.00 94.88 98 GLU A CA 1
ATOM 704 C C . GLU A 1 98 ? 0.912 -4.722 6.436 1.00 94.88 98 GLU A C 1
ATOM 706 O O . GLU A 1 98 ? -0.125 -4.746 7.092 1.00 94.88 98 GLU A O 1
ATOM 711 N N . GLY A 1 99 ? 1.098 -3.873 5.425 1.00 94.56 99 GLY A N 1
ATOM 712 C CA . GLY A 1 99 ? 0.157 -2.819 5.073 1.00 94.56 99 GLY A CA 1
ATOM 713 C C . GLY A 1 99 ? 0.243 -1.601 5.993 1.00 94.56 99 GLY A C 1
ATOM 714 O O . GLY A 1 99 ? 1.018 -1.536 6.946 1.00 94.56 99 GLY A O 1
ATOM 715 N N . VAL A 1 100 ? -0.586 -0.612 5.688 1.00 95.38 100 VAL A N 1
ATOM 716 C CA . VAL A 1 100 ? -0.740 0.639 6.422 1.00 95.38 100 VAL A CA 1
ATOM 717 C C . VAL A 1 100 ? -2.066 0.603 7.171 1.00 95.38 100 VAL A C 1
ATOM 719 O O . VAL A 1 100 ? -3.128 0.395 6.581 1.00 95.38 100 VAL A O 1
ATOM 722 N N . GLN A 1 101 ? -2.009 0.821 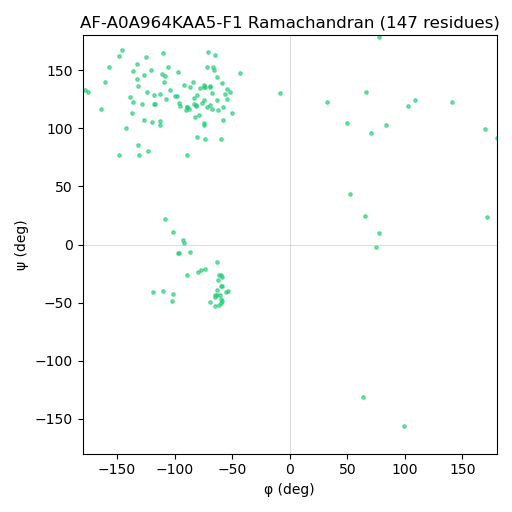8.482 1.00 95.25 101 GLN A N 1
ATOM 723 C CA . GLN A 1 101 ? -3.198 0.936 9.319 1.00 95.25 101 GLN A CA 1
ATOM 724 C C . GLN A 1 101 ? -3.778 2.355 9.201 1.00 95.25 101 GLN A C 1
ATOM 726 O O . GLN A 1 101 ? -3.106 3.328 9.544 1.00 95.25 101 GLN A O 1
ATOM 731 N N . VAL A 1 102 ? -5.028 2.476 8.748 1.00 93.94 102 VAL A N 1
ATOM 732 C CA . VAL A 1 102 ? -5.767 3.747 8.682 1.00 93.94 102 VAL A CA 1
ATOM 733 C C . VAL A 1 102 ? -7.094 3.562 9.413 1.00 93.94 102 VAL A C 1
ATOM 735 O O . VAL A 1 102 ? -7.995 2.864 8.952 1.00 93.94 102 VAL A O 1
ATOM 738 N N . GLY A 1 103 ? -7.207 4.154 10.603 1.00 92.06 103 GLY A N 1
ATOM 739 C CA . GLY A 1 103 ? -8.311 3.845 11.512 1.00 92.06 103 GLY A CA 1
ATOM 740 C C . GLY A 1 103 ? -8.261 2.381 11.963 1.00 92.06 103 GLY A C 1
ATOM 741 O O . GLY A 1 103 ? -7.211 1.886 12.373 1.00 92.06 103 GLY A O 1
ATOM 742 N N . SER A 1 104 ? -9.390 1.677 11.887 1.00 91.94 104 SER A N 1
ATOM 743 C CA . SER A 1 104 ? -9.491 0.244 12.208 1.00 91.94 104 SER A CA 1
ATOM 744 C C . SER A 1 104 ? -9.160 -0.673 11.030 1.00 91.94 104 SER A C 1
ATOM 746 O O . SER A 1 104 ? -9.032 -1.883 11.210 1.00 91.94 104 SER A O 1
ATOM 748 N N . GLU A 1 105 ? -8.956 -0.109 9.841 1.00 94.75 105 GLU A N 1
ATOM 749 C CA . GLU A 1 105 ? -8.761 -0.868 8.617 1.00 94.75 105 GLU A CA 1
ATOM 750 C C . GLU A 1 105 ? -7.308 -0.855 8.145 1.00 94.75 105 GLU A C 1
ATOM 752 O O . GLU A 1 105 ? -6.533 0.068 8.407 1.00 94.75 105 GLU A O 1
ATOM 757 N N . ARG A 1 106 ? -6.946 -1.916 7.426 1.00 96.38 106 ARG A N 1
ATOM 758 C CA . ARG A 1 106 ? -5.611 -2.118 6.879 1.00 96.38 106 ARG A CA 1
ATOM 759 C C . ARG A 1 106 ? -5.645 -2.044 5.365 1.00 96.38 106 ARG A C 1
ATOM 761 O O . ARG A 1 106 ? -6.439 -2.729 4.723 1.00 96.38 106 ARG A O 1
ATOM 768 N N . TYR A 1 107 ? -4.746 -1.238 4.824 1.00 97.19 107 TYR A N 1
ATOM 769 C CA . TYR A 1 107 ? -4.624 -0.973 3.401 1.00 97.19 107 TYR A CA 1
ATOM 770 C C . TYR A 1 107 ? -3.246 -1.377 2.910 1.00 97.19 107 TYR A C 1
ATOM 772 O O . TYR A 1 107 ? -2.266 -1.328 3.646 1.00 97.1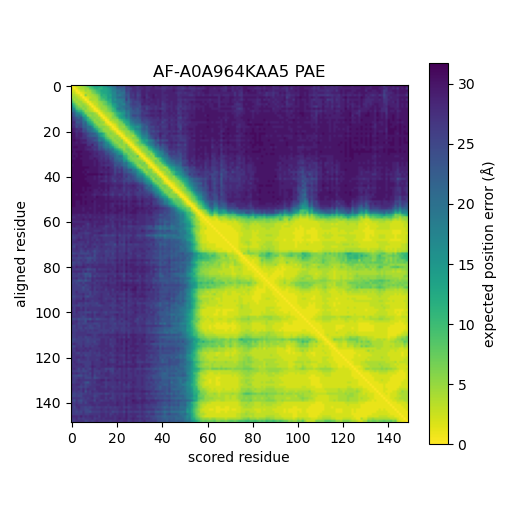9 107 TYR A O 1
ATOM 780 N N . TYR A 1 108 ? -3.170 -1.765 1.653 1.00 97.25 108 TYR A N 1
ATOM 781 C CA . TYR A 1 108 ? -1.948 -2.187 0.995 1.00 97.25 108 TYR A CA 1
ATOM 782 C C . TYR A 1 108 ? -1.741 -1.343 -0.251 1.00 97.25 108 TYR A C 1
ATOM 784 O O . TYR A 1 108 ? -2.675 -0.716 -0.756 1.00 97.25 108 TYR A O 1
ATOM 792 N N . TYR A 1 109 ? -0.509 -1.328 -0.738 1.00 95.81 109 TYR A N 1
ATOM 793 C CA . TYR A 1 109 ? -0.171 -0.692 -1.996 1.00 95.81 109 TYR A CA 1
ATOM 794 C C . TYR A 1 109 ? 0.756 -1.590 -2.801 1.00 95.81 109 TYR A C 1
ATOM 796 O O . TYR A 1 109 ? 1.563 -2.326 -2.231 1.00 95.81 109 TYR A O 1
ATOM 804 N N . ARG A 1 110 ? 0.654 -1.500 -4.124 1.00 94.25 110 ARG A N 1
ATOM 805 C CA . ARG A 1 110 ? 1.619 -2.083 -5.057 1.00 94.25 110 ARG A CA 1
ATOM 806 C C . ARG A 1 110 ? 1.987 -1.055 -6.115 1.00 94.25 110 ARG A C 1
ATOM 808 O O . ARG A 1 110 ? 1.131 -0.281 -6.534 1.00 94.25 110 ARG A O 1
ATOM 815 N N . MET A 1 111 ? 3.254 -1.045 -6.515 1.00 92.12 111 MET A N 1
ATOM 816 C CA . MET A 1 111 ? 3.759 -0.171 -7.575 1.00 92.12 111 MET A CA 1
ATOM 817 C C . MET A 1 111 ? 3.963 -1.001 -8.840 1.00 92.12 111 MET A C 1
ATOM 819 O O . MET A 1 111 ? 4.569 -2.068 -8.758 1.00 92.12 111 MET A O 1
ATOM 823 N N . ALA A 1 112 ? 3.496 -0.527 -9.993 1.00 88.88 112 ALA A N 1
ATOM 824 C CA . ALA A 1 112 ? 3.525 -1.302 -11.238 1.00 88.88 112 ALA A CA 1
ATOM 825 C C . ALA A 1 112 ? 4.946 -1.712 -11.673 1.00 88.88 112 ALA A C 1
ATOM 827 O O . ALA A 1 112 ? 5.153 -2.816 -12.175 1.00 88.88 112 ALA A O 1
ATOM 828 N N . SER A 1 113 ? 5.939 -0.850 -11.444 1.00 87.00 113 SER A N 1
ATOM 829 C CA . SER A 1 113 ? 7.335 -1.071 -11.851 1.00 87.00 113 SER A CA 1
ATOM 830 C C . SER A 1 113 ? 8.214 -1.748 -10.794 1.00 87.00 113 SER A C 1
ATOM 832 O O . SER A 1 113 ? 9.409 -1.945 -11.027 1.00 87.00 113 SER A O 1
ATOM 834 N N . SER A 1 114 ? 7.667 -2.099 -9.624 1.00 85.00 114 SER A N 1
ATOM 835 C CA . SER A 1 114 ? 8.456 -2.600 -8.497 1.00 85.00 114 SER A CA 1
ATOM 836 C C . SER A 1 114 ? 7.939 -3.933 -7.974 1.00 85.00 114 SER A C 1
ATOM 838 O O . SER A 1 114 ? 6.738 -4.193 -7.943 1.00 85.00 114 SER A O 1
ATOM 840 N N . ALA A 1 115 ? 8.861 -4.776 -7.508 1.00 85.69 115 ALA A N 1
ATOM 841 C CA . ALA A 1 115 ? 8.488 -5.978 -6.780 1.00 85.69 115 ALA A CA 1
ATOM 842 C C . ALA A 1 115 ? 7.778 -5.577 -5.481 1.00 85.69 115 ALA A C 1
ATOM 844 O O . ALA A 1 115 ? 8.326 -4.832 -4.668 1.00 85.69 115 ALA A O 1
ATOM 845 N N . SER A 1 116 ? 6.563 -6.083 -5.291 1.00 87.44 116 SER A N 1
ATOM 846 C CA . SER A 1 116 ? 5.775 -5.834 -4.091 1.00 87.44 116 SER A CA 1
ATOM 847 C C . SER A 1 116 ? 5.689 -7.102 -3.245 1.00 87.44 116 SER A C 1
ATOM 849 O O . SER A 1 116 ? 5.563 -8.213 -3.759 1.00 87.44 116 SER A O 1
ATOM 851 N N . PHE A 1 117 ? 5.784 -6.941 -1.930 1.00 92.56 117 PHE A N 1
ATOM 852 C CA . PHE A 1 117 ? 5.767 -8.015 -0.933 1.00 92.56 117 PHE A CA 1
ATOM 853 C C . PHE A 1 117 ? 4.458 -8.039 -0.138 1.00 92.56 117 PHE A C 1
ATOM 855 O O . PHE A 1 117 ? 4.385 -8.607 0.957 1.00 92.56 117 PHE A O 1
ATOM 862 N N . ASP A 1 118 ? 3.423 -7.450 -0.726 1.00 92.75 118 ASP A N 1
ATOM 863 C CA . ASP A 1 118 ? 2.069 -7.392 -0.205 1.00 92.75 118 ASP A CA 1
ATOM 864 C C . ASP A 1 118 ? 1.367 -8.770 -0.250 1.00 92.75 118 ASP A C 1
ATOM 866 O O . ASP A 1 118 ? 1.842 -9.705 -0.909 1.00 92.75 118 ASP A O 1
ATOM 870 N N . PRO A 1 119 ? 0.229 -8.943 0.449 1.00 93.31 119 PRO A N 1
ATOM 871 C CA . PRO A 1 119 ? -0.465 -10.225 0.515 1.00 93.31 119 PRO A CA 1
ATOM 872 C C . PRO A 1 119 ? -0.892 -10.787 -0.841 1.00 93.31 119 PRO A C 1
ATOM 874 O O . PRO A 1 119 ? -0.828 -12.002 -1.016 1.00 93.31 119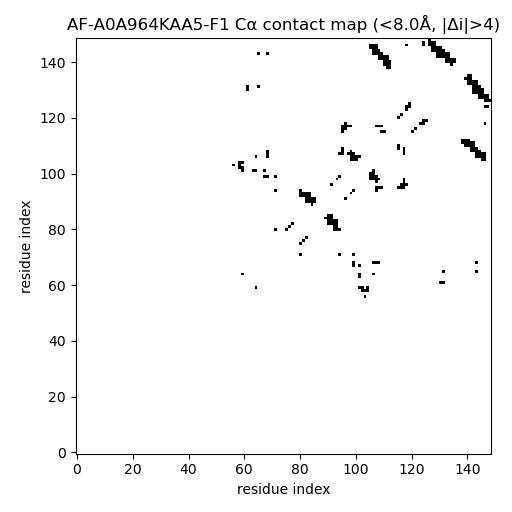 PRO A O 1
ATOM 877 N N . VAL A 1 120 ? -1.302 -9.947 -1.795 1.00 92.88 120 VAL A N 1
ATOM 878 C CA . VAL A 1 120 ? -1.733 -10.402 -3.125 1.00 92.88 120 VAL A CA 1
ATOM 879 C C . VAL A 1 120 ? -0.526 -10.925 -3.901 1.00 92.88 120 VAL A C 1
ATOM 881 O O . VAL A 1 120 ? -0.545 -12.062 -4.369 1.00 92.88 120 VAL A O 1
ATOM 884 N N . SER A 1 121 ? 0.567 -10.160 -3.943 1.00 92.50 121 SER A N 1
ATOM 885 C CA . SER A 1 121 ? 1.809 -10.549 -4.633 1.00 92.50 121 SER A CA 1
ATOM 886 C C . SER A 1 121 ? 2.447 -11.817 -4.051 1.00 92.50 121 SER A C 1
ATOM 888 O O . SER A 1 121 ? 3.132 -12.562 -4.750 1.00 92.50 121 SER A O 1
ATOM 890 N N . ARG A 1 122 ? 2.191 -12.107 -2.770 1.00 91.31 122 ARG A N 1
ATOM 891 C CA . ARG A 1 122 ? 2.670 -13.313 -2.074 1.00 91.31 122 ARG A CA 1
ATOM 892 C C . ARG A 1 122 ? 1.697 -14.494 -2.112 1.00 91.31 122 ARG A C 1
ATOM 894 O O . ARG A 1 122 ? 1.964 -15.496 -1.449 1.00 91.31 122 ARG A O 1
ATOM 901 N N . GLY A 1 123 ? 0.566 -14.374 -2.809 1.00 92.88 123 GLY A N 1
ATOM 902 C CA . GLY A 1 123 ? -0.461 -15.420 -2.868 1.00 92.88 123 GLY A CA 1
ATOM 903 C C . GLY A 1 123 ? -1.151 -15.695 -1.525 1.00 92.88 123 GLY A C 1
ATOM 904 O O . GLY A 1 123 ? -1.635 -16.797 -1.295 1.00 92.88 123 GLY A O 1
ATOM 905 N N . ARG A 1 124 ? -1.161 -14.717 -0.611 1.00 92.75 124 ARG A N 1
ATOM 906 C CA . ARG A 1 124 ? -1.816 -14.783 0.709 1.00 92.75 124 ARG A CA 1
ATOM 907 C C . ARG A 1 124 ? -3.213 -14.159 0.725 1.00 92.75 124 ARG A C 1
ATOM 909 O O . ARG A 1 124 ? -3.887 -14.240 1.747 1.00 92.75 124 ARG A O 1
ATOM 916 N N . ALA A 1 125 ? -3.625 -13.516 -0.365 1.00 93.88 125 ALA A N 1
ATOM 917 C CA . ALA A 1 125 ? -4.945 -12.923 -0.527 1.00 93.88 125 ALA A CA 1
ATOM 918 C C . ALA A 1 125 ? -5.501 -13.252 -1.917 1.00 93.88 125 ALA A C 1
ATOM 920 O O . ALA A 1 125 ? -4.885 -12.921 -2.927 1.00 93.88 125 ALA A O 1
ATOM 921 N N . GLU A 1 126 ? -6.676 -13.881 -1.957 1.00 92.31 126 GLU A N 1
ATOM 922 C CA . GLU A 1 126 ? -7.372 -14.234 -3.205 1.00 92.31 126 GLU A CA 1
ATOM 923 C C . GLU A 1 126 ? -8.302 -13.116 -3.689 1.00 92.31 126 GLU A C 1
ATOM 925 O O . GLU A 1 126 ? -8.601 -13.010 -4.877 1.00 92.31 126 GLU A O 1
ATOM 930 N N . ARG A 1 127 ? -8.782 -12.278 -2.761 1.00 95.94 127 ARG A N 1
ATOM 931 C CA . ARG A 1 127 ? -9.760 -11.224 -3.029 1.00 95.94 127 ARG A CA 1
ATOM 932 C C . ARG A 1 127 ? -9.311 -9.911 -2.418 1.00 95.94 127 ARG A C 1
ATOM 934 O O . ARG A 1 127 ? -8.892 -9.844 -1.263 1.00 95.94 127 ARG A O 1
ATOM 941 N N . TYR A 1 128 ? -9.456 -8.847 -3.191 1.00 96.81 128 TYR A N 1
ATOM 942 C CA . TYR A 1 128 ? -9.184 -7.497 -2.735 1.00 96.81 128 TYR A CA 1
ATOM 943 C C . TYR A 1 128 ? -10.095 -6.492 -3.439 1.00 96.81 128 TYR A C 1
ATOM 945 O O . TYR A 1 128 ? -10.706 -6.786 -4.467 1.00 96.81 128 TYR A O 1
ATOM 953 N N . LYS A 1 129 ? -10.202 -5.305 -2.847 1.00 96.56 129 LYS A N 1
ATOM 954 C CA . LYS A 1 129 ? -10.933 -4.161 -3.380 1.00 96.56 129 LYS A CA 1
ATOM 955 C C . LYS A 1 129 ? -9.954 -3.021 -3.619 1.00 96.56 129 LYS A C 1
ATOM 957 O O . LYS A 1 129 ? -9.332 -2.543 -2.670 1.00 96.56 129 LYS A O 1
ATOM 962 N N . THR A 1 130 ? -9.856 -2.566 -4.860 1.00 97.25 130 THR A N 1
ATOM 963 C CA . THR A 1 130 ? -9.110 -1.355 -5.206 1.00 97.25 130 THR A CA 1
ATOM 964 C C . THR A 1 130 ? -9.808 -0.135 -4.613 1.00 97.25 130 THR A C 1
ATOM 966 O O . THR A 1 130 ? -11.023 0.031 -4.734 1.00 97.25 130 THR A O 1
ATOM 969 N N . ILE A 1 131 ? -9.033 0.701 -3.932 1.00 97.25 131 ILE A N 1
ATOM 970 C CA . ILE A 1 131 ? -9.492 1.935 -3.293 1.00 97.25 131 ILE A CA 1
ATOM 971 C C . ILE A 1 131 ? -9.123 3.139 -4.155 1.00 97.25 131 ILE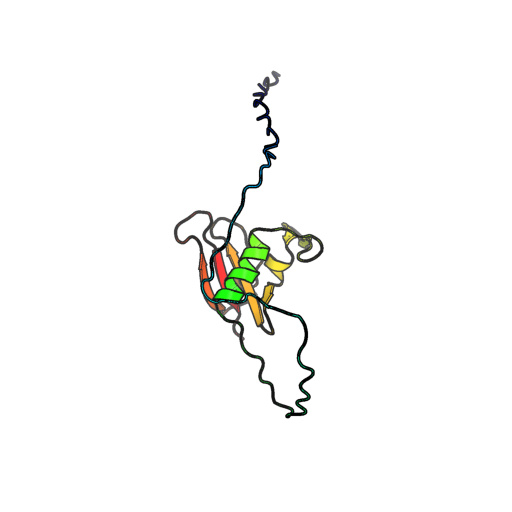 A C 1
ATOM 973 O O . ILE A 1 131 ? -9.937 4.045 -4.322 1.00 97.25 131 ILE A O 1
ATOM 977 N N . ALA A 1 132 ? -7.910 3.151 -4.704 1.00 97.06 132 ALA A N 1
ATOM 978 C CA . ALA A 1 132 ? -7.436 4.194 -5.601 1.00 97.06 132 ALA A CA 1
ATOM 979 C C . ALA A 1 132 ? -6.304 3.668 -6.488 1.00 97.06 132 ALA A C 1
ATOM 981 O O . ALA A 1 132 ? -5.554 2.786 -6.075 1.00 97.06 132 ALA A O 1
ATOM 982 N N . VAL A 1 133 ? -6.162 4.265 -7.668 1.00 96.94 133 VAL A N 1
ATOM 983 C CA . VAL A 1 133 ? -4.972 4.149 -8.515 1.00 96.94 133 VAL A CA 1
ATOM 984 C C . VAL A 1 133 ? -4.398 5.554 -8.658 1.00 96.94 133 VAL A C 1
ATOM 986 O O . VAL A 1 133 ? -5.139 6.500 -8.929 1.00 96.94 133 VAL A O 1
ATOM 989 N N . LEU A 1 134 ? -3.107 5.703 -8.385 1.00 94.88 134 LEU A N 1
ATOM 990 C CA . LEU A 1 134 ? -2.360 6.951 -8.508 1.00 94.88 134 LEU A CA 1
ATOM 991 C C . LEU A 1 134 ? -1.422 6.841 -9.705 1.00 94.88 134 LEU A C 1
ATOM 993 O O . LEU A 1 134 ? -0.887 5.763 -9.946 1.00 94.88 134 LEU A O 1
ATOM 997 N N . ASP A 1 135 ? -1.213 7.952 -10.413 1.00 94.50 135 ASP A N 1
ATOM 998 C CA . ASP A 1 135 ? -0.270 8.049 -11.536 1.00 94.50 135 ASP A CA 1
ATOM 999 C C . ASP A 1 135 ? -0.473 6.960 -12.612 1.00 94.50 135 ASP A C 1
ATOM 1001 O O . ASP A 1 135 ? 0.482 6.355 -13.103 1.00 94.50 135 ASP A O 1
ATOM 1005 N N . GLU A 1 136 ? -1.741 6.712 -12.963 1.00 95.62 136 GLU A N 1
ATOM 1006 C CA . GLU A 1 136 ? -2.169 5.674 -13.911 1.00 95.62 136 GLU A CA 1
ATOM 1007 C C . GLU A 1 136 ? -1.454 5.787 -15.268 1.00 95.62 136 GLU A C 1
ATOM 1009 O O . GLU A 1 136 ? -1.337 6.869 -15.852 1.00 95.62 136 GLU A O 1
ATOM 1014 N N . GLY A 1 137 ? -0.980 4.649 -15.778 1.00 92.75 137 GLY A N 1
ATOM 1015 C CA . GLY A 1 137 ? -0.271 4.549 -17.052 1.00 92.75 137 GLY A CA 1
ATOM 1016 C C . GLY A 1 137 ? 1.192 4.997 -17.008 1.00 92.75 137 GLY A C 1
ATOM 1017 O O . GLY A 1 137 ? 1.815 5.123 -18.064 1.00 92.75 137 GLY A O 1
ATOM 1018 N N . THR A 1 138 ? 1.752 5.242 -15.820 1.00 93.94 138 THR A N 1
ATOM 1019 C CA . THR A 1 138 ? 3.164 5.613 -15.642 1.00 93.94 138 THR A CA 1
ATOM 1020 C C . THR A 1 138 ? 3.970 4.495 -14.983 1.00 93.94 138 THR A C 1
ATOM 1022 O O . THR A 1 138 ? 3.421 3.603 -14.339 1.00 93.94 138 THR A O 1
ATOM 1025 N N . ASP A 1 139 ? 5.301 4.582 -15.053 1.00 90.38 139 ASP A N 1
ATOM 1026 C CA . ASP A 1 139 ? 6.188 3.682 -14.298 1.00 90.38 139 ASP A CA 1
ATOM 1027 C C . ASP A 1 139 ? 6.028 3.833 -12.774 1.00 90.38 139 ASP A C 1
ATOM 1029 O O . ASP A 1 139 ? 6.480 2.980 -12.015 1.00 90.38 139 ASP A O 1
ATOM 1033 N N . TRP A 1 140 ? 5.386 4.902 -12.306 1.00 89.88 140 TRP A N 1
ATOM 1034 C CA . TRP A 1 140 ? 5.137 5.170 -10.891 1.00 89.88 140 TRP A CA 1
ATOM 1035 C C . TRP A 1 140 ? 3.709 4.842 -10.470 1.00 89.88 140 TRP A C 1
ATOM 1037 O O . TRP A 1 140 ? 3.326 5.194 -9.359 1.00 89.88 140 TRP A O 1
ATOM 1047 N N . GLU A 1 141 ? 2.934 4.162 -11.321 1.00 94.69 141 GLU A N 1
ATOM 1048 C CA . GLU A 1 141 ? 1.559 3.800 -11.000 1.00 94.69 141 GLU A CA 1
ATOM 1049 C C . GLU A 1 141 ? 1.496 3.035 -9.673 1.00 94.69 141 GLU A C 1
ATOM 1051 O O . GLU A 1 141 ? 2.167 2.012 -9.483 1.00 94.69 141 GLU A O 1
ATOM 1056 N N . VAL A 1 142 ? 0.675 3.545 -8.753 1.00 95.31 142 VAL A N 1
ATOM 1057 C CA . VAL A 1 142 ? 0.435 2.943 -7.443 1.00 95.31 142 VAL A CA 1
ATOM 1058 C C . VAL A 1 142 ? -1.023 2.552 -7.333 1.00 95.31 142 VAL A C 1
ATOM 1060 O O . VAL A 1 142 ? -1.908 3.403 -7.323 1.00 95.31 142 VAL A O 1
ATOM 1063 N N . GLU A 1 143 ? -1.276 1.271 -7.114 1.00 96.75 143 GLU A N 1
ATOM 1064 C CA . GLU A 1 143 ? -2.597 0.805 -6.722 1.00 96.75 143 GLU A CA 1
ATOM 1065 C C . GLU A 1 143 ? -2.676 0.663 -5.204 1.00 96.75 143 GLU A C 1
ATOM 1067 O O . GLU A 1 143 ? -1.923 -0.105 -4.605 1.00 96.75 143 GLU A O 1
ATOM 1072 N N . ILE A 1 144 ? -3.624 1.371 -4.592 1.00 97.31 144 ILE A N 1
ATOM 1073 C CA . ILE A 1 144 ? -3.978 1.258 -3.178 1.00 97.31 144 ILE A CA 1
ATOM 1074 C C . ILE A 1 144 ? -5.223 0.391 -3.063 1.00 97.31 144 ILE A C 1
ATOM 1076 O O . ILE A 1 144 ? -6.247 0.663 -3.695 1.00 97.31 144 ILE A O 1
ATOM 1080 N N . TYR A 1 145 ? -5.167 -0.632 -2.220 1.00 97.44 145 TYR A N 1
ATOM 1081 C CA . TYR A 1 145 ? -6.235 -1.614 -2.111 1.00 97.44 145 TYR A CA 1
ATOM 1082 C C . TYR A 1 145 ? -6.420 -2.142 -0.682 1.00 97.44 145 TYR A C 1
ATOM 1084 O O . TYR A 1 145 ? -5.586 -1.945 0.201 1.00 97.44 145 TYR A O 1
ATOM 1092 N N . GLN A 1 146 ? -7.535 -2.833 -0.452 1.00 97.31 146 GLN A N 1
ATOM 1093 C CA . GLN A 1 146 ? -7.858 -3.509 0.803 1.00 97.31 146 GLN A CA 1
ATOM 1094 C C . GLN A 1 146 ? -8.147 -4.990 0.547 1.00 97.31 146 GLN A C 1
ATOM 1096 O O . GLN A 1 146 ? -8.951 -5.323 -0.326 1.00 97.31 146 GLN A O 1
ATOM 1101 N N . VAL A 1 147 ? -7.527 -5.884 1.321 1.00 96.44 147 VAL A N 1
ATOM 1102 C CA . VAL A 1 147 ? -7.820 -7.326 1.269 1.00 96.44 147 VAL A CA 1
ATOM 1103 C C . VAL A 1 147 ? -9.214 -7.586 1.837 1.00 96.44 147 VAL A C 1
ATOM 1105 O O . VAL A 1 147 ? -9.580 -7.021 2.866 1.00 96.44 147 VAL A O 1
ATOM 1108 N N . GLN A 1 148 ? -9.991 -8.421 1.155 1.00 93.94 148 GLN A N 1
ATOM 1109 C CA . GLN A 1 148 ? -11.309 -8.848 1.622 1.00 93.94 148 GLN A CA 1
ATOM 1110 C C . GLN A 1 148 ? -11.193 -10.210 2.327 1.00 93.94 148 GLN A C 1
ATOM 1112 O O . GLN A 1 148 ? -10.317 -10.994 1.952 1.00 93.94 148 GLN A O 1
ATOM 1117 N N . PRO A 1 149 ? -12.033 -10.480 3.342 1.00 85.25 149 PRO A N 1
ATOM 1118 C CA . PRO A 1 149 ? -12.090 -11.781 4.002 1.00 85.25 149 PRO A CA 1
ATOM 1119 C C . PRO A 1 149 ? -12.576 -12.905 3.076 1.00 85.25 149 PRO A C 1
ATOM 1121 O O . PRO A 1 149 ? -13.264 -12.617 2.063 1.00 85.25 149 PRO A O 1
#